Protein AF-A8TPA2-F1 (afdb_monomer_lite)

Radius of gyration: 16.87 Å; chains: 1; bounding box: 44×22×55 Å

Foldseek 3Di:
DDDWKWKFWQFPPRGGLQQQQQPCVWPNPSHDPVRRSTFTWPDKDWDKDFDADPPPRHGPDDIDTAAIETDGDGTSSVVVVVVCVVVVIFIQFIKIWDWDQDPVRDIDTDDIDDRDDDRRRHD

Structure (mmCIF, N/CA/C/O backbone):
data_AF-A8TPA2-F1
#
_entry.id   AF-A8TPA2-F1
#
loop_
_atom_site.group_PDB
_atom_site.id
_atom_site.type_symbol
_atom_site.label_atom_id
_atom_site.label_alt_id
_atom_site.label_comp_id
_atom_site.label_asym_id
_atom_site.label_entity_id
_atom_site.label_seq_id
_atom_site.pdbx_PDB_ins_code
_atom_site.Cartn_x
_atom_site.Cartn_y
_atom_site.Cartn_z
_atom_site.occupancy
_atom_site.B_iso_or_equiv
_atom_site.auth_seq_id
_atom_site.auth_comp_id
_atom_site.auth_asym_id
_atom_site.auth_atom_id
_atom_site.pdbx_PDB_model_num
ATOM 1 N N . MET A 1 1 ? 17.111 6.704 0.723 1.00 62.06 1 MET A N 1
ATOM 2 C CA . MET A 1 1 ? 15.665 6.468 0.525 1.00 62.06 1 MET A CA 1
ATOM 3 C C . MET A 1 1 ? 15.282 5.147 1.175 1.00 62.06 1 MET A C 1
ATOM 5 O O . MET A 1 1 ? 16.075 4.214 1.065 1.00 62.06 1 MET A O 1
ATOM 9 N N . PRO A 1 2 ? 14.132 5.058 1.864 1.00 82.19 2 PRO A N 1
ATOM 10 C CA . PRO A 1 2 ? 13.596 3.778 2.326 1.00 82.19 2 PRO A CA 1
ATOM 11 C C . PRO A 1 2 ? 13.297 2.850 1.137 1.00 82.19 2 PRO A C 1
ATOM 13 O O . PRO A 1 2 ? 13.069 3.315 0.021 1.00 82.19 2 PRO A O 1
ATOM 16 N N . ILE A 1 3 ? 13.328 1.535 1.367 1.00 90.00 3 ILE A N 1
ATOM 17 C CA . ILE A 1 3 ? 12.990 0.542 0.338 1.00 90.00 3 ILE A CA 1
ATOM 18 C C . ILE A 1 3 ? 11.462 0.539 0.172 1.00 90.00 3 ILE A C 1
ATOM 20 O O . ILE A 1 3 ? 10.772 0.323 1.172 1.00 90.00 3 ILE A O 1
ATOM 24 N N . PRO A 1 4 ? 10.925 0.770 -1.042 1.00 92.62 4 PRO A N 1
ATOM 25 C CA . PRO A 1 4 ? 9.485 0.749 -1.260 1.00 92.62 4 PRO A CA 1
ATOM 26 C C . PRO A 1 4 ? 8.924 -0.658 -1.040 1.00 92.62 4 PRO A C 1
ATOM 28 O O . PRO A 1 4 ? 9.589 -1.666 -1.302 1.00 92.62 4 PRO A O 1
ATOM 31 N N . ALA A 1 5 ? 7.684 -0.716 -0.568 1.00 94.38 5 ALA A N 1
ATOM 32 C CA . ALA A 1 5 ? 6.894 -1.939 -0.566 1.00 94.38 5 ALA A CA 1
ATOM 33 C C . ALA A 1 5 ? 6.124 -2.061 -1.889 1.00 94.38 5 ALA A C 1
ATOM 35 O O . ALA A 1 5 ? 6.043 -1.105 -2.661 1.00 94.38 5 ALA A O 1
ATOM 36 N N . TYR A 1 6 ? 5.544 -3.229 -2.143 1.00 95.12 6 TYR A N 1
ATOM 37 C CA . TYR A 1 6 ? 4.707 -3.464 -3.318 1.00 95.12 6 TYR A CA 1
ATOM 38 C C . TYR A 1 6 ? 3.355 -4.029 -2.913 1.00 95.12 6 TYR A C 1
ATOM 40 O O . TYR A 1 6 ? 3.256 -4.770 -1.935 1.00 95.12 6 TYR A O 1
ATOM 48 N N . LEU A 1 7 ? 2.312 -3.659 -3.648 1.00 94.75 7 LEU A N 1
ATOM 49 C CA . LEU A 1 7 ? 0.939 -4.065 -3.385 1.00 94.75 7 LEU A CA 1
ATOM 50 C C . LEU A 1 7 ? 0.345 -4.767 -4.609 1.00 94.75 7 LEU A C 1
ATOM 52 O O . LEU A 1 7 ? 0.229 -4.179 -5.682 1.00 94.75 7 LEU A O 1
ATOM 56 N N . THR A 1 8 ? -0.086 -6.013 -4.425 1.00 94.62 8 THR A N 1
ATOM 57 C CA . THR A 1 8 ? -0.977 -6.701 -5.367 1.00 94.62 8 THR A CA 1
ATOM 58 C C . THR A 1 8 ? -2.421 -6.435 -4.955 1.00 94.62 8 THR A C 1
ATOM 60 O O . THR A 1 8 ? -2.785 -6.758 -3.823 1.00 94.62 8 THR A O 1
ATOM 63 N N . LEU A 1 9 ? -3.241 -5.877 -5.845 1.00 93.06 9 LEU A N 1
ATOM 64 C CA . LEU A 1 9 ? -4.599 -5.431 -5.525 1.00 93.06 9 LEU A CA 1
ATOM 65 C C . LEU A 1 9 ? -5.609 -5.979 -6.538 1.00 93.06 9 LEU A C 1
ATOM 67 O O . LEU A 1 9 ? -5.411 -5.824 -7.741 1.00 93.06 9 LEU A O 1
ATOM 71 N N . SER A 1 10 ? -6.704 -6.568 -6.051 1.00 93.25 10 SER A N 1
ATOM 72 C CA . SER A 1 10 ? -7.819 -7.036 -6.876 1.00 93.25 10 SER A CA 1
ATOM 73 C C . SER A 1 10 ? -9.174 -6.634 -6.294 1.00 93.25 10 SER A C 1
ATOM 75 O O . SER A 1 10 ? -9.433 -6.813 -5.099 1.00 93.25 10 SER A O 1
ATOM 77 N N . GLY A 1 11 ? -10.027 -6.084 -7.157 1.00 91.69 11 GLY A N 1
ATOM 78 C CA . GLY A 1 11 ? -11.393 -5.663 -6.860 1.00 91.69 11 GLY A CA 1
ATOM 79 C C . GLY A 1 11 ? -12.420 -6.738 -7.209 1.00 91.69 11 GLY A C 1
ATOM 80 O O . GLY A 1 11 ? -12.167 -7.634 -8.019 1.00 91.69 11 GLY A O 1
ATOM 81 N N . ALA A 1 12 ? -13.594 -6.676 -6.583 1.00 91.19 12 ALA A N 1
ATOM 82 C CA . ALA A 1 12 ? -14.673 -7.617 -6.845 1.00 91.19 12 ALA A CA 1
ATOM 83 C C . ALA A 1 12 ? -15.185 -7.570 -8.289 1.00 91.19 12 ALA A C 1
ATOM 85 O O . ALA A 1 12 ? -15.452 -8.639 -8.848 1.00 91.19 12 ALA A O 1
ATOM 86 N N . ASN A 1 13 ? -15.263 -6.366 -8.856 1.00 92.81 13 ASN A N 1
ATOM 87 C CA . ASN A 1 13 ? -15.812 -6.056 -10.170 1.00 92.81 13 ASN A CA 1
ATOM 88 C C . ASN A 1 13 ? -14.705 -5.740 -11.185 1.00 92.81 13 ASN A C 1
ATOM 90 O O . ASN A 1 13 ? -14.824 -6.112 -12.347 1.00 92.81 13 ASN A O 1
ATOM 94 N N . GLN A 1 14 ? -13.627 -5.078 -10.752 1.00 91.69 14 GLN A N 1
ATOM 95 C CA . GLN A 1 14 ? -12.545 -4.622 -11.633 1.00 91.69 14 GLN A CA 1
ATOM 96 C C . GLN A 1 14 ? -11.437 -5.662 -11.875 1.00 91.69 14 GLN A C 1
ATOM 98 O O . GLN A 1 14 ? -10.573 -5.443 -12.723 1.00 91.69 14 GLN A O 1
ATOM 103 N N . GLY A 1 15 ? -11.436 -6.793 -11.161 1.00 93.19 15 GLY A N 1
ATOM 104 C CA . GLY A 1 15 ? -10.396 -7.815 -11.314 1.00 93.19 15 GLY A CA 1
ATOM 105 C C . GLY A 1 15 ? -9.033 -7.327 -10.814 1.00 93.19 15 GLY A C 1
ATOM 106 O O . GLY A 1 15 ? -8.957 -6.711 -9.753 1.00 93.19 15 GLY A O 1
ATOM 107 N N . ASP A 1 16 ? -7.947 -7.635 -11.525 1.00 94.06 16 ASP A N 1
ATOM 108 C CA . ASP A 1 16 ? -6.572 -7.307 -11.115 1.00 94.06 16 ASP A CA 1
ATOM 109 C C . ASP A 1 16 ? -6.225 -5.828 -11.348 1.00 94.06 16 ASP A C 1
ATOM 111 O O . ASP A 1 16 ? -5.701 -5.428 -12.388 1.00 94.06 16 ASP A O 1
ATOM 115 N N . MET A 1 17 ? -6.474 -5.003 -10.331 1.00 94.81 17 MET A N 1
ATOM 116 C CA . MET A 1 17 ? -6.253 -3.555 -10.380 1.00 94.81 17 MET A CA 1
ATOM 117 C C . MET A 1 17 ? -4.773 -3.156 -10.378 1.00 94.81 17 MET A C 1
ATOM 119 O O . MET A 1 17 ? -4.435 -2.073 -10.846 1.00 94.81 17 MET A O 1
ATOM 123 N N . SER A 1 18 ? -3.872 -3.991 -9.847 1.00 94.88 18 SER A N 1
ATOM 124 C CA . SER A 1 18 ? -2.433 -3.681 -9.826 1.00 94.88 18 SER 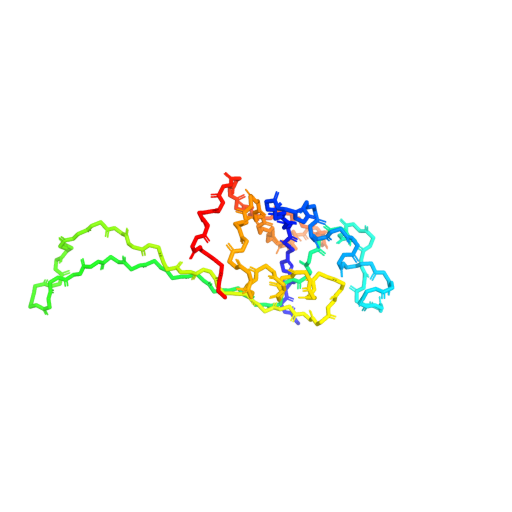A CA 1
ATOM 125 C C . SER A 1 18 ? -1.704 -4.004 -11.137 1.00 94.88 18 SER A C 1
ATOM 127 O O . SER A 1 18 ? -0.520 -3.698 -11.262 1.00 94.88 18 SER A O 1
ATOM 129 N N . SER A 1 19 ? -2.380 -4.606 -12.122 1.00 96.00 19 SER A N 1
ATOM 130 C CA . SER A 1 19 ? -1.758 -5.035 -13.379 1.00 96.00 19 SER A CA 1
ATOM 131 C C . SER A 1 19 ? -1.200 -3.854 -14.185 1.00 96.00 19 SER A C 1
ATOM 133 O O . SER A 1 19 ? -1.932 -2.948 -14.597 1.00 96.00 19 SER A O 1
ATOM 135 N N . GLY A 1 20 ? 0.107 -3.875 -14.450 1.00 94.19 20 GLY A N 1
ATOM 136 C CA . GLY A 1 20 ? 0.839 -2.784 -15.094 1.00 94.19 20 GLY A CA 1
ATOM 137 C C . GLY A 1 20 ? 0.945 -1.493 -14.272 1.00 94.19 20 GLY A C 1
ATOM 138 O O . GLY A 1 20 ? 1.304 -0.462 -14.837 1.00 94.19 20 GLY A O 1
ATOM 139 N N . ALA A 1 21 ? 0.628 -1.504 -12.971 1.00 94.94 21 ALA A N 1
ATOM 140 C CA . ALA A 1 21 ? 0.676 -0.303 -12.137 1.00 94.94 21 ALA A CA 1
ATOM 141 C C . ALA A 1 21 ? 2.093 0.277 -12.016 1.00 94.94 21 ALA A C 1
ATOM 143 O O . ALA A 1 21 ? 2.246 1.494 -12.022 1.00 94.94 21 ALA A O 1
ATOM 144 N N . SER A 1 22 ? 3.129 -0.565 -11.998 1.00 94.31 22 SER A N 1
ATOM 145 C CA . SER A 1 22 ? 4.532 -0.121 -12.005 1.00 94.31 22 SER A CA 1
ATOM 146 C C . SER A 1 22 ? 5.229 -0.343 -13.349 1.00 94.31 22 SER A C 1
ATOM 148 O O . SER A 1 22 ? 6.458 -0.393 -13.403 1.00 94.31 22 SER A O 1
ATOM 150 N N . GLY A 1 23 ? 4.473 -0.491 -14.440 1.00 93.00 23 GLY A N 1
ATOM 151 C CA . GLY A 1 23 ? 5.029 -0.548 -15.792 1.00 93.00 23 GLY A CA 1
ATOM 152 C C . GLY A 1 23 ? 5.617 0.796 -16.240 1.00 93.00 23 GLY A C 1
ATOM 153 O O . GLY A 1 23 ? 5.289 1.848 -15.682 1.00 93.00 23 GLY A O 1
ATOM 154 N N . ALA A 1 24 ? 6.465 0.768 -17.269 1.00 92.69 24 ALA A N 1
ATOM 155 C CA . ALA A 1 24 ? 7.100 1.968 -17.821 1.00 92.69 24 ALA A CA 1
ATOM 156 C C . ALA A 1 24 ? 6.077 3.019 -18.293 1.00 92.69 24 ALA A C 1
ATOM 158 O O . ALA A 1 24 ? 6.249 4.202 -18.014 1.00 92.69 24 ALA A O 1
ATOM 159 N N . ASP A 1 25 ? 4.964 2.594 -18.896 1.00 93.69 25 ASP A N 1
ATOM 160 C CA . ASP A 1 25 ? 3.881 3.496 -19.327 1.00 93.69 25 ASP A CA 1
ATOM 161 C C . ASP A 1 25 ? 3.127 4.147 -18.156 1.00 93.69 25 ASP A C 1
ATOM 163 O O . ASP A 1 25 ? 2.427 5.141 -18.330 1.00 93.69 25 ASP A O 1
ATOM 167 N N . SER A 1 26 ? 3.241 3.570 -16.958 1.00 93.88 26 SER A N 1
ATOM 168 C CA . SER A 1 26 ? 2.486 3.973 -15.774 1.00 93.88 26 SER A CA 1
ATOM 169 C C . SER A 1 26 ? 3.282 4.933 -14.891 1.00 93.88 26 SER A C 1
ATOM 171 O O . SER A 1 26 ? 2.781 5.990 -14.516 1.00 93.88 26 SER A O 1
ATOM 173 N N . ILE A 1 27 ? 4.536 4.584 -14.575 1.00 92.94 27 ILE A N 1
ATOM 174 C CA . ILE A 1 27 ? 5.389 5.355 -13.650 1.00 92.94 27 ILE A CA 1
ATOM 175 C C . ILE A 1 27 ? 6.746 5.757 -14.247 1.00 92.94 27 ILE A C 1
ATOM 177 O O . ILE A 1 27 ? 7.629 6.230 -13.527 1.00 92.94 27 ILE A O 1
ATOM 181 N N . GLY A 1 28 ? 6.939 5.580 -15.557 1.00 91.81 28 GLY A N 1
ATOM 182 C CA . GLY A 1 28 ? 8.148 5.991 -16.265 1.00 91.81 28 GLY A CA 1
ATOM 183 C C . GLY A 1 28 ? 9.411 5.329 -15.716 1.00 91.81 28 GLY A C 1
ATOM 184 O O . GLY A 1 28 ? 9.494 4.111 -15.562 1.00 91.81 28 GLY A O 1
ATOM 185 N N . THR A 1 29 ? 10.404 6.152 -15.381 1.00 90.75 29 THR A N 1
ATOM 186 C CA . THR A 1 29 ? 11.734 5.719 -14.915 1.00 90.75 29 THR A CA 1
ATOM 187 C C . THR A 1 29 ? 11.733 5.043 -13.544 1.00 90.75 29 THR A C 1
ATOM 189 O O . THR A 1 29 ? 12.741 4.457 -13.155 1.00 90.75 29 THR A O 1
ATOM 192 N N . LEU A 1 30 ? 10.622 5.105 -12.803 1.00 88.06 30 LEU A N 1
ATOM 193 C CA . LEU A 1 30 ? 10.465 4.414 -11.521 1.00 88.06 30 LEU A CA 1
ATOM 194 C C . LEU A 1 30 ? 10.114 2.926 -11.686 1.00 88.06 30 LEU A C 1
ATOM 196 O O . LEU A 1 30 ? 10.101 2.193 -10.691 1.00 88.06 30 LEU A O 1
ATOM 200 N N . SER A 1 31 ? 9.826 2.492 -12.918 1.00 90.56 31 SER A N 1
ATOM 201 C CA . SER A 1 31 ? 9.471 1.114 -13.243 1.00 90.56 31 SER A CA 1
ATOM 202 C C . SER A 1 31 ? 10.602 0.137 -12.922 1.00 90.56 31 SER A C 1
ATOM 204 O O . SER A 1 31 ? 11.788 0.433 -13.083 1.00 90.56 31 SER A O 1
ATOM 206 N N . LYS A 1 32 ? 10.219 -1.054 -12.456 1.00 87.62 32 LYS A N 1
ATOM 207 C CA . LYS A 1 32 ? 11.121 -2.187 -12.246 1.00 87.62 32 LYS A CA 1
ATOM 208 C C . LYS A 1 32 ? 10.499 -3.434 -12.850 1.00 87.62 32 LYS A C 1
ATOM 210 O O . LYS A 1 32 ? 9.367 -3.763 -12.497 1.00 87.62 32 LYS A O 1
ATOM 215 N N . SER A 1 33 ? 11.277 -4.140 -13.669 1.00 87.19 33 SER A N 1
ATOM 216 C CA . SER A 1 33 ? 10.867 -5.354 -14.390 1.00 87.19 33 SER A CA 1
ATOM 217 C C . SER A 1 33 ? 10.179 -6.383 -13.492 1.00 87.19 33 SER A C 1
ATOM 219 O O . SER A 1 33 ? 9.160 -6.962 -13.851 1.00 87.19 33 SER A O 1
ATOM 221 N N . ASP A 1 34 ? 10.694 -6.566 -12.279 1.00 89.88 34 ASP A N 1
ATOM 222 C CA . ASP A 1 34 ? 10.247 -7.643 -11.391 1.00 89.88 34 ASP A CA 1
ATOM 223 C C . ASP A 1 34 ? 8.933 -7.310 -10.658 1.00 89.88 34 ASP A C 1
ATOM 225 O O . ASP A 1 34 ? 8.368 -8.164 -9.973 1.00 89.88 34 ASP A O 1
ATOM 229 N N . HIS A 1 35 ? 8.440 -6.073 -10.795 1.00 93.38 35 HIS A N 1
ATOM 230 C CA . HIS A 1 35 ? 7.293 -5.543 -10.054 1.00 93.38 35 HIS A CA 1
ATOM 231 C C . HIS A 1 35 ? 6.278 -4.797 -10.930 1.00 93.38 35 HIS A C 1
ATOM 233 O O . HIS A 1 35 ? 5.432 -4.084 -10.397 1.00 93.38 35 HIS A O 1
ATOM 239 N N . GLU A 1 36 ? 6.314 -4.954 -12.257 1.00 94.19 36 GLU A N 1
ATOM 240 C CA . GLU A 1 36 ? 5.451 -4.201 -13.187 1.00 94.19 36 GLU A CA 1
ATOM 241 C C . GLU A 1 36 ? 3.949 -4.323 -12.872 1.00 94.19 36 GLU A C 1
ATOM 243 O O . GLU A 1 36 ? 3.193 -3.366 -13.045 1.00 94.19 36 GLU A O 1
ATOM 248 N N . ASN A 1 37 ? 3.527 -5.478 -12.349 1.00 95.88 37 ASN A N 1
ATOM 249 C CA . ASN A 1 37 ? 2.134 -5.799 -12.015 1.00 95.88 37 ASN A CA 1
ATOM 250 C C . ASN A 1 37 ? 1.764 -5.552 -10.546 1.00 95.88 37 ASN A C 1
ATOM 252 O O . ASN A 1 37 ? 0.766 -6.077 -10.038 1.00 95.88 37 ASN A O 1
ATOM 256 N N . GLU A 1 38 ? 2.578 -4.768 -9.848 1.00 95.75 38 GLU A N 1
ATOM 257 C CA . GLU A 1 38 ? 2.355 -4.389 -8.464 1.00 95.75 38 GLU A CA 1
ATOM 258 C C . GLU A 1 38 ? 2.372 -2.873 -8.324 1.00 95.75 38 GLU A C 1
ATOM 260 O O . GLU A 1 38 ? 3.055 -2.166 -9.057 1.00 95.75 38 GLU A O 1
ATOM 265 N N . ILE A 1 39 ? 1.626 -2.356 -7.358 1.00 96.06 39 ILE A N 1
ATOM 266 C CA . ILE A 1 39 ? 1.630 -0.934 -7.025 1.00 96.06 39 ILE A CA 1
ATOM 267 C C . ILE A 1 39 ? 2.832 -0.645 -6.129 1.00 96.06 39 ILE A C 1
ATOM 269 O O . ILE A 1 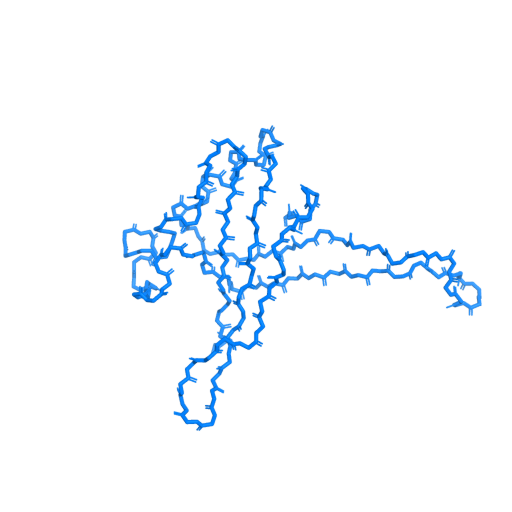39 ? 2.995 -1.295 -5.096 1.00 96.06 39 ILE A O 1
ATOM 273 N N . GLN A 1 40 ? 3.642 0.354 -6.476 1.00 95.12 40 GLN A N 1
ATOM 274 C CA . GLN A 1 40 ? 4.749 0.795 -5.631 1.00 95.12 40 GLN A CA 1
ATOM 275 C C . GLN A 1 40 ? 4.240 1.629 -4.442 1.00 95.12 40 GLN A C 1
ATOM 277 O O . GLN A 1 40 ? 3.659 2.703 -4.604 1.00 95.12 40 GLN A O 1
ATOM 282 N N . VAL A 1 41 ? 4.498 1.147 -3.226 1.00 94.88 41 VAL A N 1
ATOM 283 C CA . VAL A 1 41 ? 4.067 1.757 -1.964 1.00 94.88 41 VAL A CA 1
ATOM 284 C C . VAL A 1 41 ? 5.242 2.475 -1.297 1.00 94.88 41 VAL A C 1
ATOM 286 O O . VAL A 1 41 ? 6.246 1.861 -0.932 1.00 94.88 41 VAL A O 1
ATOM 289 N N . GLN A 1 42 ? 5.088 3.784 -1.108 1.00 94.00 42 GLN A N 1
ATOM 290 C CA . GLN A 1 42 ? 6.085 4.691 -0.528 1.00 94.00 42 GLN A CA 1
ATOM 291 C C . GLN A 1 42 ? 5.950 4.827 0.992 1.00 94.00 42 GLN A C 1
ATOM 293 O O . GLN A 1 42 ? 6.944 4.985 1.698 1.00 94.00 42 GLN A O 1
ATOM 298 N N . ALA A 1 43 ? 4.723 4.747 1.505 1.00 93.00 43 ALA A N 1
ATOM 299 C CA . ALA A 1 43 ? 4.452 4.756 2.937 1.00 93.00 43 ALA A CA 1
ATOM 300 C C . ALA A 1 43 ? 3.334 3.772 3.268 1.00 93.00 43 ALA A C 1
ATOM 302 O O . ALA A 1 43 ? 2.413 3.579 2.479 1.00 93.00 43 ALA A O 1
ATOM 303 N N . PHE A 1 44 ? 3.416 3.166 4.448 1.00 90.62 44 PHE A N 1
ATOM 304 C CA . PHE A 1 44 ? 2.426 2.227 4.955 1.00 90.62 44 PHE A CA 1
ATOM 305 C C . PHE A 1 44 ? 2.161 2.522 6.427 1.00 90.62 44 PHE A C 1
ATOM 307 O O . PHE A 1 44 ? 3.094 2.664 7.220 1.00 90.62 44 PHE A O 1
ATOM 3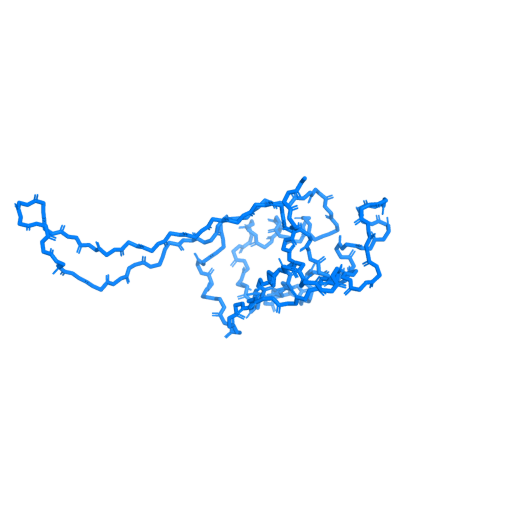14 N N . LYS A 1 45 ? 0.885 2.579 6.793 1.00 90.06 45 LYS A N 1
ATOM 315 C CA . LYS A 1 45 ? 0.416 2.775 8.158 1.00 90.06 45 LYS A CA 1
ATOM 316 C C . LYS A 1 45 ? -0.691 1.772 8.447 1.00 90.06 45 LYS A C 1
ATOM 318 O O . LYS A 1 45 ? -1.690 1.705 7.740 1.00 90.06 45 LYS A O 1
ATOM 323 N N . MET A 1 46 ? -0.523 1.033 9.532 1.00 86.88 46 MET A N 1
ATOM 324 C CA . MET A 1 46 ? -1.541 0.162 10.104 1.00 86.88 46 MET A CA 1
ATOM 325 C C . MET A 1 46 ? -1.576 0.426 11.602 1.00 86.88 46 MET A C 1
ATOM 327 O O . MET A 1 46 ? -0.522 0.520 12.232 1.00 86.88 46 MET A O 1
ATOM 331 N N . ASN A 1 47 ? -2.772 0.549 12.167 1.00 85.00 47 ASN A N 1
ATOM 332 C CA . ASN A 1 47 ? -2.947 0.705 13.601 1.00 85.00 47 ASN A CA 1
ATOM 333 C C . ASN A 1 47 ? -3.839 -0.418 14.143 1.00 85.00 47 ASN A C 1
ATOM 335 O O . ASN A 1 47 ? -4.820 -0.835 13.527 1.00 85.00 47 ASN A O 1
ATOM 339 N N . ILE A 1 48 ? -3.452 -0.948 15.298 1.00 87.31 48 ILE A N 1
ATOM 340 C CA . ILE A 1 48 ? -4.198 -1.978 16.011 1.00 87.31 48 ILE A CA 1
ATOM 341 C C . ILE A 1 48 ? -4.343 -1.476 17.436 1.00 87.31 48 ILE A C 1
ATOM 343 O O . ILE A 1 48 ? -3.356 -1.300 18.148 1.00 87.31 48 ILE A O 1
ATOM 347 N N . VAL A 1 49 ? -5.585 -1.235 17.841 1.00 89.44 49 VAL A N 1
ATOM 348 C CA . VAL A 1 49 ? -5.906 -0.669 19.148 1.00 89.44 49 VAL A CA 1
ATOM 349 C C . VAL A 1 49 ? -6.516 -1.758 20.014 1.00 89.44 49 VAL A C 1
ATOM 351 O O . VAL A 1 49 ? -7.439 -2.453 19.598 1.00 89.44 49 VAL A O 1
ATOM 354 N N . VAL A 1 50 ? -6.015 -1.911 21.236 1.00 91.75 50 VAL A N 1
ATOM 355 C CA . VAL A 1 50 ? -6.674 -2.719 22.268 1.00 91.75 50 VAL A CA 1
ATOM 356 C C . VAL A 1 50 ? -7.394 -1.749 23.202 1.00 91.75 50 VAL A C 1
ATOM 358 O O . VAL A 1 50 ? -6.709 -0.923 23.807 1.00 91.75 50 VAL A O 1
ATOM 361 N N . PRO A 1 51 ? -8.736 -1.801 23.308 1.00 92.00 51 PRO A N 1
ATOM 362 C CA . PRO A 1 51 ? -9.483 -0.967 24.243 1.00 92.00 51 PRO A CA 1
ATOM 363 C C . PRO A 1 51 ? -9.008 -1.196 25.677 1.00 92.00 51 PRO A C 1
ATOM 365 O O . PRO A 1 51 ? -8.805 -2.343 26.089 1.00 92.00 51 PRO A O 1
ATOM 368 N N . LYS A 1 52 ? -8.817 -0.107 26.422 1.00 92.44 52 LYS A N 1
ATOM 369 C CA . LYS A 1 52 ? -8.363 -0.128 27.814 1.00 92.44 52 LYS A CA 1
ATOM 370 C C . LYS A 1 52 ? -9.288 0.704 28.685 1.00 92.44 52 LYS A C 1
ATOM 372 O O . LYS A 1 52 ? -9.826 1.710 28.227 1.00 92.44 52 LYS A O 1
ATOM 377 N N . ASP A 1 53 ? -9.438 0.286 29.933 1.00 91.81 53 ASP A N 1
ATOM 378 C CA . ASP A 1 53 ? -10.121 1.058 30.962 1.00 91.81 53 ASP A CA 1
ATOM 379 C C . ASP A 1 53 ? -9.300 2.320 31.320 1.00 91.81 53 ASP A C 1
ATOM 381 O O . ASP A 1 53 ? -8.097 2.193 31.576 1.00 91.81 53 ASP A O 1
ATOM 385 N N . PRO A 1 54 ? -9.893 3.529 31.343 1.00 90.38 54 PRO A N 1
ATOM 386 C CA . PRO A 1 54 ? -9.147 4.771 31.567 1.00 90.38 54 PRO A CA 1
ATOM 387 C C . PRO A 1 54 ? -8.503 4.908 32.951 1.00 90.38 54 PRO A C 1
ATOM 389 O O . PRO A 1 54 ? -7.507 5.616 33.074 1.00 90.38 54 PRO A O 1
ATOM 392 N N . GLN A 1 55 ? -9.060 4.278 33.990 1.00 91.00 55 GLN A N 1
ATOM 393 C CA . GLN A 1 55 ? -8.563 4.419 35.364 1.00 91.00 55 GLN A CA 1
ATOM 394 C C . GLN A 1 55 ? -7.503 3.367 35.708 1.00 91.00 55 GLN A C 1
ATOM 396 O O . GLN A 1 55 ? -6.525 3.673 36.384 1.00 91.00 55 GLN A O 1
ATOM 401 N N . SER A 1 56 ? -7.679 2.134 35.235 1.00 91.38 56 SER A N 1
ATOM 402 C CA . SER A 1 56 ? -6.816 0.993 35.568 1.00 91.38 56 SER A CA 1
ATOM 403 C C . SER A 1 56 ? -5.818 0.617 34.468 1.00 91.38 56 SER A C 1
ATOM 405 O O . SER A 1 56 ? -4.867 -0.120 34.726 1.00 91.38 56 SER A O 1
ATOM 407 N N . GLY A 1 57 ? -6.030 1.073 33.228 1.00 90.94 57 GLY A N 1
ATOM 408 C CA . GLY A 1 57 ? -5.218 0.705 32.064 1.00 90.94 57 GLY A CA 1
ATOM 409 C C . GLY A 1 57 ? -5.386 -0.750 31.608 1.00 90.94 57 GLY A C 1
ATOM 410 O O . GLY A 1 57 ? -4.687 -1.185 30.685 1.00 9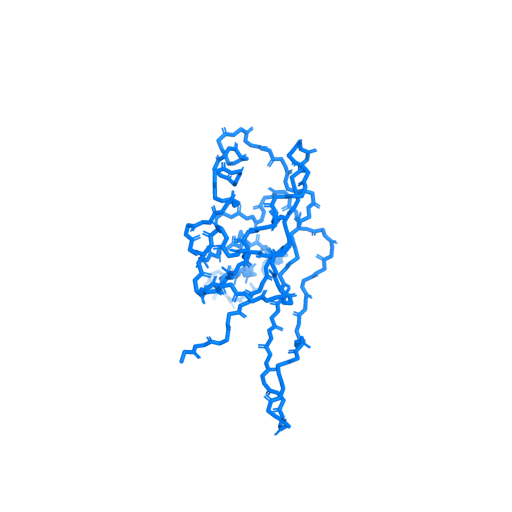0.94 57 GLY A O 1
ATOM 411 N N . GLN A 1 58 ? -6.294 -1.508 32.231 1.00 92.12 58 GLN A N 1
ATOM 412 C CA . GLN A 1 58 ? -6.509 -2.917 31.923 1.00 92.12 58 GLN A CA 1
ATOM 413 C C . GLN A 1 58 ? -7.260 -3.094 30.594 1.00 92.12 58 GLN A C 1
ATOM 415 O O . GLN A 1 58 ? -8.118 -2.272 30.264 1.00 92.12 58 GLN A O 1
ATOM 420 N N . PRO A 1 59 ? -6.968 -4.150 29.810 1.00 91.19 59 PRO A N 1
ATOM 421 C CA . PRO A 1 59 ? -7.687 -4.429 28.571 1.00 91.19 59 PRO A CA 1
ATOM 422 C C . PRO A 1 59 ? -9.164 -4.738 28.838 1.00 91.19 59 PRO A C 1
ATOM 424 O O . PRO A 1 59 ? -9.478 -5.665 29.580 1.00 91.19 59 PRO A O 1
ATOM 427 N N . THR A 1 60 ? -10.070 -4.005 28.193 1.00 90.81 60 THR A N 1
ATOM 428 C CA . THR A 1 60 ? -11.528 -4.169 28.363 1.00 90.81 60 THR A CA 1
ATOM 429 C C . THR A 1 60 ? -12.195 -4.896 27.201 1.00 90.81 60 THR A C 1
ATOM 431 O O . THR A 1 60 ? -13.380 -5.216 27.262 1.00 90.81 60 THR A O 1
ATOM 434 N N . GLY A 1 61 ? -11.459 -5.178 26.125 1.00 89.56 61 GLY A N 1
ATOM 435 C CA . GLY A 1 61 ? -12.039 -5.761 24.924 1.00 89.56 61 GLY A CA 1
ATOM 436 C C . GLY A 1 61 ? -11.032 -6.406 23.985 1.00 89.56 61 GLY A C 1
ATOM 437 O O . GLY A 1 61 ? -9.828 -6.474 24.235 1.00 89.56 61 GLY A O 1
ATOM 438 N N . ARG A 1 62 ? -11.556 -6.906 22.863 1.00 90.56 62 ARG A N 1
ATOM 439 C CA . ARG A 1 62 ? -10.747 -7.488 21.788 1.00 90.56 62 ARG A CA 1
ATOM 440 C C . ARG A 1 62 ? -10.002 -6.389 21.029 1.00 90.56 62 ARG A C 1
ATOM 442 O O . ARG A 1 62 ? -10.470 -5.258 20.939 1.00 90.56 62 ARG A O 1
ATOM 449 N N . ARG A 1 63 ? -8.863 -6.755 20.434 1.00 89.38 63 ARG A N 1
ATOM 450 C CA . ARG A 1 63 ? -8.138 -5.899 19.485 1.00 89.38 63 ARG A CA 1
ATOM 451 C C . ARG A 1 63 ? -9.047 -5.432 18.343 1.00 89.38 63 ARG A C 1
ATOM 453 O O . ARG A 1 63 ? -9.789 -6.232 17.775 1.00 89.38 63 ARG A O 1
ATOM 460 N N . ILE A 1 64 ? -8.934 -4.156 18.005 1.00 87.44 64 ILE A N 1
ATOM 461 C CA . ILE A 1 64 ? -9.616 -3.485 16.905 1.00 87.44 64 ILE A CA 1
ATOM 462 C C . ILE A 1 64 ? -8.558 -3.167 15.853 1.00 87.44 64 ILE A C 1
ATOM 464 O O . ILE A 1 64 ? -7.602 -2.436 16.116 1.00 87.44 64 ILE A O 1
ATOM 468 N N . HIS A 1 65 ? -8.724 -3.740 14.666 1.00 84.44 65 HIS A N 1
ATOM 469 C CA . HIS A 1 65 ? -7.904 -3.413 13.506 1.00 84.44 65 HIS A CA 1
ATOM 470 C C . HIS A 1 65 ? -8.485 -2.160 12.858 1.00 84.44 65 HIS A C 1
ATOM 472 O O . HIS A 1 65 ? -9.645 -2.170 12.449 1.00 84.44 65 HIS A O 1
ATOM 478 N N . THR A 1 66 ? -7.709 -1.082 12.785 1.00 81.12 66 THR A N 1
ATOM 479 C CA . THR A 1 66 ? -8.114 0.082 11.993 1.00 81.12 66 THR A CA 1
ATOM 480 C C . THR A 1 66 ? -7.794 -0.163 10.521 1.00 81.12 66 THR A C 1
ATOM 482 O O . THR A 1 66 ? -7.000 -1.050 10.195 1.00 81.12 66 THR A O 1
ATOM 485 N N . GLY A 1 67 ? -8.359 0.659 9.635 1.00 82.12 67 GLY A N 1
ATOM 486 C CA . GLY A 1 67 ? -7.963 0.673 8.229 1.00 82.12 67 GLY A CA 1
ATOM 487 C C . GLY A 1 67 ? -6.448 0.824 8.053 1.00 82.12 67 GLY A C 1
ATOM 488 O O . GLY A 1 67 ? -5.769 1.475 8.856 1.00 82.12 67 GLY A O 1
ATOM 489 N N . ILE A 1 68 ? -5.931 0.176 7.016 1.00 87.75 68 ILE A N 1
ATOM 490 C CA . ILE A 1 68 ? -4.592 0.365 6.477 1.00 87.75 68 ILE A CA 1
ATOM 491 C C . ILE A 1 68 ? -4.647 1.586 5.570 1.00 87.75 68 ILE A C 1
ATOM 493 O O . ILE A 1 68 ? -5.491 1.660 4.681 1.00 87.75 68 ILE A O 1
ATOM 497 N N . THR A 1 69 ? -3.696 2.490 5.757 1.00 90.25 69 THR A N 1
ATOM 498 C CA . THR A 1 69 ? -3.480 3.619 4.857 1.00 90.25 69 THR A CA 1
ATOM 499 C C . THR A 1 69 ? -2.097 3.495 4.258 1.00 90.25 69 THR A C 1
ATOM 501 O O . THR A 1 69 ? -1.117 3.228 4.960 1.00 90.25 69 THR A O 1
ATOM 504 N N . PHE A 1 70 ? -2.003 3.685 2.951 1.00 92.69 70 PHE A N 1
ATOM 505 C CA . PHE A 1 70 ? -0.737 3.638 2.244 1.00 92.69 70 PHE A CA 1
ATOM 506 C C . PHE A 1 70 ? -0.630 4.793 1.254 1.00 92.69 70 PHE A C 1
ATOM 508 O O . PHE A 1 70 ? -1.624 5.357 0.810 1.00 92.69 70 PHE A O 1
ATOM 515 N N . THR A 1 71 ? 0.601 5.157 0.919 1.00 94.62 71 THR A N 1
ATOM 516 C CA . THR A 1 71 ? 0.900 6.232 -0.025 1.00 94.62 71 THR A CA 1
ATOM 517 C C . THR A 1 71 ? 1.598 5.642 -1.233 1.00 94.62 71 THR A C 1
ATOM 519 O O . THR A 1 71 ? 2.546 4.871 -1.092 1.00 94.62 71 THR A O 1
ATOM 522 N N . LYS A 1 72 ? 1.138 6.024 -2.417 1.00 93.94 72 LYS A N 1
ATOM 523 C CA . LYS A 1 72 ? 1.685 5.634 -3.717 1.00 93.94 72 LYS A CA 1
ATOM 524 C C . LYS A 1 72 ? 1.780 6.868 -4.613 1.00 93.94 72 LYS A C 1
ATOM 526 O O . LYS A 1 72 ? 1.173 7.897 -4.317 1.00 93.94 72 LYS A O 1
ATOM 531 N N . VAL A 1 73 ? 2.526 6.755 -5.704 1.00 93.50 73 VAL A N 1
ATOM 532 C CA . VAL A 1 73 ? 2.495 7.749 -6.787 1.00 93.50 73 VAL A CA 1
ATOM 533 C C . VAL A 1 73 ? 1.203 7.612 -7.600 1.00 93.50 73 VAL A C 1
ATOM 535 O O . VAL A 1 73 ? 0.497 6.611 -7.487 1.00 93.50 73 VAL A O 1
ATOM 538 N N . MET A 1 74 ? 0.873 8.612 -8.416 1.00 95.31 74 MET A N 1
ATOM 539 C CA . MET A 1 74 ? -0.204 8.454 -9.392 1.00 95.31 74 MET A CA 1
ATOM 540 C C . MET A 1 74 ? 0.259 7.487 -10.479 1.00 95.31 74 MET A C 1
ATOM 542 O O . MET A 1 74 ? 1.283 7.724 -11.110 1.00 95.31 74 MET A O 1
ATOM 546 N N . ASP A 1 75 ? -0.478 6.396 -10.653 1.00 95.88 75 ASP A N 1
ATOM 547 C CA . ASP A 1 75 ? -0.157 5.332 -11.600 1.00 95.88 75 ASP A CA 1
ATOM 548 C C . ASP A 1 75 ? -1.461 4.798 -12.233 1.00 95.88 75 ASP A C 1
ATOM 550 O O . ASP A 1 75 ? -2.561 5.242 -11.881 1.00 95.88 75 ASP A O 1
ATOM 554 N N . LYS A 1 76 ? -1.364 3.833 -13.150 1.00 95.62 76 LYS A N 1
ATOM 555 C CA . LYS A 1 76 ? -2.500 3.215 -13.853 1.00 95.62 76 LYS A CA 1
ATOM 556 C C . LYS A 1 76 ? -3.600 2.673 -12.927 1.00 95.62 76 LYS A C 1
ATOM 558 O O . LYS A 1 76 ? -4.771 2.699 -13.297 1.00 95.62 76 LYS A O 1
ATOM 563 N N . SER A 1 77 ? -3.261 2.216 -11.723 1.00 96.31 77 SER A N 1
ATOM 564 C CA . SER A 1 77 ? -4.223 1.703 -10.743 1.00 96.31 77 SER A CA 1
ATOM 565 C C . SER A 1 77 ? -4.987 2.813 -10.012 1.00 96.31 77 SER A C 1
ATOM 567 O O . SER A 1 77 ? -6.012 2.539 -9.392 1.00 96.31 77 SER A O 1
ATOM 569 N N . SER A 1 78 ? -4.500 4.061 -10.023 1.00 96.25 78 SER A N 1
ATOM 570 C CA . SER A 1 78 ? -5.123 5.178 -9.298 1.00 96.25 78 SER A CA 1
ATOM 571 C C . SER A 1 78 ? -6.593 5.420 -9.676 1.00 96.25 78 SER A C 1
ATOM 573 O O . SER A 1 78 ? -7.415 5.439 -8.760 1.00 96.25 78 SER A O 1
ATOM 575 N N . PRO A 1 79 ? -6.977 5.558 -10.964 1.00 96.31 79 PRO A N 1
ATOM 576 C CA . PRO A 1 79 ? -8.386 5.728 -11.331 1.00 96.31 79 PRO A CA 1
ATOM 577 C C . PRO A 1 79 ? -9.256 4.528 -10.926 1.00 96.31 79 PRO A C 1
ATOM 579 O O . PRO A 1 79 ? -10.394 4.716 -10.506 1.00 96.31 79 PRO A O 1
ATOM 582 N N . MET A 1 80 ? -8.712 3.308 -10.974 1.00 95.88 80 MET A N 1
ATOM 583 C CA . MET A 1 80 ? -9.421 2.086 -10.567 1.00 95.88 80 MET A CA 1
ATOM 584 C C . MET A 1 80 ? -9.728 2.082 -9.064 1.00 95.88 80 MET A C 1
ATOM 586 O O . MET A 1 80 ? -10.849 1.784 -8.651 1.00 95.88 80 MET A O 1
ATOM 590 N N . ILE A 1 81 ? -8.750 2.484 -8.243 1.00 93.94 81 ILE A N 1
ATOM 591 C CA . ILE A 1 81 ? -8.914 2.632 -6.790 1.00 93.94 81 ILE A CA 1
ATOM 592 C C . ILE A 1 81 ? -9.929 3.736 -6.470 1.00 93.94 81 ILE A C 1
ATOM 594 O O . ILE A 1 81 ? -10.784 3.545 -5.609 1.00 93.94 81 ILE A O 1
ATOM 598 N N . MET A 1 82 ? -9.875 4.873 -7.172 1.00 95.00 82 MET A N 1
ATOM 599 C CA . MET A 1 82 ? -10.835 5.967 -6.980 1.00 95.00 82 MET A CA 1
ATOM 600 C C . MET A 1 82 ? -12.263 5.539 -7.336 1.00 95.00 82 MET A C 1
ATOM 602 O O . MET A 1 82 ? -13.194 5.846 -6.594 1.00 95.00 82 MET A O 1
ATOM 606 N N . GLN A 1 83 ? -12.438 4.782 -8.422 1.00 94.94 83 GLN A N 1
ATOM 607 C CA . GLN A 1 83 ? -13.731 4.217 -8.802 1.00 94.94 83 GLN A CA 1
ATOM 608 C C . GLN A 1 83 ? -14.240 3.216 -7.758 1.00 94.94 83 GLN A C 1
ATOM 610 O O . GLN A 1 83 ? -15.415 3.258 -7.385 1.00 94.94 83 GLN A O 1
ATOM 615 N N . ALA A 1 84 ? -13.364 2.343 -7.253 1.00 92.88 84 ALA A N 1
ATOM 616 C CA . ALA A 1 84 ? -13.712 1.392 -6.202 1.00 92.88 84 ALA A CA 1
ATOM 617 C C . ALA A 1 84 ? -14.164 2.118 -4.925 1.00 92.88 84 ALA A C 1
ATOM 619 O O . ALA A 1 84 ? -15.190 1.766 -4.348 1.00 92.88 84 ALA A O 1
ATOM 620 N N . LEU A 1 85 ? -13.461 3.186 -4.536 1.00 91.31 85 LEU A N 1
ATOM 621 C CA . LEU A 1 85 ? -13.818 4.018 -3.387 1.00 91.31 85 LEU A CA 1
ATOM 622 C C . LEU A 1 85 ? -15.168 4.726 -3.584 1.00 91.31 85 LEU A C 1
ATOM 624 O O . LEU A 1 85 ? -16.003 4.707 -2.685 1.00 91.31 85 LEU A O 1
ATOM 628 N N . ALA A 1 86 ? -15.399 5.317 -4.760 1.00 93.81 86 ALA A N 1
ATOM 629 C CA . ALA A 1 86 ? -16.632 6.042 -5.067 1.00 93.81 86 ALA A CA 1
ATOM 630 C C . ALA A 1 86 ? -17.870 5.131 -5.131 1.00 93.81 86 ALA A C 1
ATOM 632 O O . ALA A 1 86 ? -18.976 5.566 -4.820 1.00 93.81 86 ALA A O 1
ATOM 633 N N . THR A 1 87 ? -17.690 3.870 -5.531 1.00 94.06 87 THR A N 1
ATOM 634 C CA . THR A 1 87 ? -18.779 2.888 -5.674 1.00 94.06 87 THR A CA 1
ATOM 635 C C . THR A 1 87 ? -18.924 1.948 -4.479 1.00 94.06 87 THR A C 1
ATOM 637 O O . THR A 1 87 ? -19.886 1.183 -4.424 1.00 94.06 87 THR A O 1
ATOM 640 N N . GLY A 1 88 ? -17.992 1.987 -3.523 1.00 90.31 88 GLY A N 1
ATOM 641 C CA . GLY A 1 88 ? -17.942 1.026 -2.421 1.00 90.31 88 GLY A CA 1
ATOM 642 C C . GLY A 1 88 ? -17.638 -0.403 -2.885 1.00 90.31 88 GLY A C 1
ATOM 643 O O . GLY A 1 88 ? -18.109 -1.363 -2.274 1.00 90.31 88 GLY A O 1
ATOM 644 N N . GLU A 1 89 ? -16.889 -0.565 -3.980 1.00 90.31 89 GLU A N 1
ATOM 645 C CA . GLU A 1 89 ? -16.489 -1.880 -4.477 1.00 90.31 89 GLU A CA 1
ATOM 646 C C . GLU A 1 89 ? -15.636 -2.616 -3.436 1.00 90.31 89 GLU A C 1
ATOM 648 O O . GLU A 1 89 ? -14.639 -2.100 -2.929 1.00 90.31 89 GLU A O 1
ATOM 653 N N . GLN A 1 90 ? -15.998 -3.867 -3.150 1.00 89.38 90 GLN A N 1
ATOM 654 C CA . GLN A 1 90 ? -15.229 -4.696 -2.231 1.00 89.38 90 GLN A CA 1
ATOM 655 C C . GLN A 1 90 ? -13.883 -5.105 -2.834 1.00 89.38 90 GLN A C 1
ATOM 657 O O . GLN A 1 90 ? -13.804 -5.637 -3.942 1.00 89.38 90 GLN A O 1
ATOM 662 N N . ILE A 1 91 ? -12.821 -4.943 -2.050 1.00 89.62 91 ILE A N 1
ATOM 663 C CA . ILE A 1 91 ? -11.489 -5.438 -2.392 1.00 89.62 91 ILE A CA 1
ATOM 664 C C . ILE A 1 91 ? -11.416 -6.930 -2.064 1.00 89.62 91 ILE A C 1
ATOM 666 O O . ILE A 1 91 ? -11.487 -7.321 -0.901 1.00 89.62 91 ILE A O 1
ATOM 670 N N . LYS A 1 92 ? -11.257 -7.773 -3.090 1.00 88.56 92 LYS A N 1
ATOM 671 C CA . LYS A 1 92 ? -11.113 -9.230 -2.932 1.00 88.56 92 LYS A CA 1
ATOM 672 C C . LYS A 1 92 ? -9.733 -9.611 -2.409 1.00 88.56 92 LYS A C 1
ATOM 674 O O . LYS A 1 92 ? -9.595 -10.573 -1.656 1.00 88.56 92 LYS A O 1
ATOM 679 N N . LYS A 1 93 ? -8.700 -8.881 -2.833 1.00 88.69 93 LYS A N 1
ATOM 680 C CA . LYS A 1 93 ? -7.308 -9.209 -2.521 1.00 88.69 93 LYS A CA 1
ATOM 681 C C . LYS A 1 93 ? -6.474 -7.947 -2.397 1.00 88.69 93 LYS A C 1
ATOM 683 O O . LYS A 1 93 ? -6.474 -7.123 -3.303 1.00 88.69 93 LYS A O 1
ATOM 688 N N . ALA A 1 94 ? -5.722 -7.841 -1.309 1.00 91.19 94 ALA A N 1
ATOM 689 C CA . ALA A 1 94 ? -4.686 -6.834 -1.136 1.00 91.19 94 ALA A CA 1
ATOM 690 C C . ALA A 1 94 ? -3.487 -7.467 -0.421 1.00 91.19 94 ALA A C 1
ATOM 692 O O . ALA A 1 94 ? -3.529 -7.729 0.779 1.00 91.19 94 ALA A O 1
ATOM 693 N N . ILE A 1 95 ? -2.426 -7.760 -1.171 1.00 92.50 95 ILE A N 1
ATOM 694 C CA . ILE A 1 95 ? -1.188 -8.315 -0.617 1.00 92.50 95 ILE A CA 1
ATOM 695 C C . ILE A 1 95 ? -0.125 -7.230 -0.604 1.00 92.50 95 ILE A C 1
ATOM 697 O O . ILE A 1 95 ? 0.373 -6.851 -1.661 1.00 92.50 95 ILE A O 1
ATOM 701 N N . PHE A 1 96 ? 0.287 -6.807 0.585 1.00 93.00 96 PHE A N 1
ATOM 702 C CA . PHE A 1 96 ? 1.462 -5.966 0.757 1.00 93.00 96 PHE A CA 1
ATOM 703 C C . PHE A 1 96 ? 2.711 -6.833 0.906 1.00 93.00 96 PHE A C 1
ATOM 705 O O . PHE A 1 96 ? 2.738 -7.760 1.716 1.00 93.00 96 PHE A O 1
ATOM 712 N N . LYS A 1 97 ? 3.758 -6.510 0.151 1.00 94.00 97 LYS A N 1
ATOM 713 C CA . LYS A 1 97 ? 5.057 -7.182 0.137 1.00 94.00 97 LYS A CA 1
ATOM 714 C C . LYS A 1 97 ? 6.144 -6.188 0.516 1.00 94.00 97 LYS A C 1
ATOM 716 O O . LYS A 1 97 ? 6.334 -5.173 -0.150 1.00 94.00 97 LYS A O 1
ATOM 721 N N . PHE A 1 98 ? 6.869 -6.491 1.583 1.00 93.69 98 PHE A N 1
ATOM 722 C CA . PHE A 1 98 ? 7.921 -5.640 2.125 1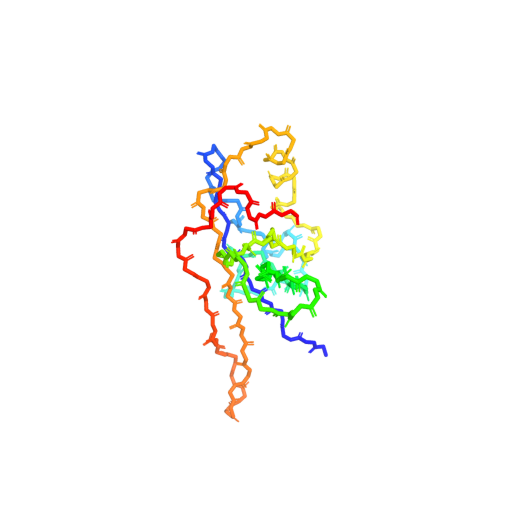.00 93.69 98 PHE A CA 1
ATOM 723 C C . PHE A 1 98 ? 9.273 -6.283 1.889 1.00 93.69 98 PHE A C 1
ATOM 725 O O . PHE A 1 98 ? 9.472 -7.462 2.191 1.00 93.69 98 PHE A O 1
ATOM 732 N N . PHE A 1 99 ? 10.211 -5.490 1.388 1.00 93.31 99 PHE A N 1
ATOM 733 C CA . PHE A 1 99 ? 11.531 -5.953 0.987 1.00 93.31 99 PHE A CA 1
ATOM 734 C C . PHE A 1 99 ? 12.611 -5.391 1.905 1.00 93.31 99 PHE A C 1
ATOM 736 O O . PHE A 1 99 ? 12.487 -4.294 2.452 1.00 93.31 99 PHE A O 1
ATOM 743 N N . ARG A 1 100 ? 13.689 -6.156 2.072 1.00 91.81 100 ARG A N 1
ATOM 744 C CA . ARG A 1 100 ? 14.916 -5.718 2.745 1.00 91.81 100 ARG A CA 1
ATOM 745 C C . ARG A 1 100 ? 16.128 -6.164 1.942 1.00 91.81 100 ARG A C 1
ATOM 747 O O . ARG A 1 100 ? 16.102 -7.209 1.294 1.00 91.81 100 ARG A O 1
ATOM 754 N N . THR A 1 101 ? 17.193 -5.373 1.994 1.00 90.56 101 THR A N 1
ATOM 755 C CA . THR A 1 101 ? 18.479 -5.754 1.408 1.00 90.56 101 THR A CA 1
ATOM 756 C C . THR A 1 101 ? 19.159 -6.772 2.320 1.00 90.56 101 THR A C 1
ATOM 758 O O . THR A 1 101 ? 19.334 -6.523 3.511 1.00 90.56 101 THR A O 1
ATOM 761 N N . SER A 1 102 ? 19.509 -7.932 1.770 1.00 87.19 102 SER A N 1
ATOM 762 C CA . SER A 1 102 ? 20.299 -8.952 2.464 1.00 87.19 102 SER A CA 1
ATOM 763 C C . SER A 1 102 ? 21.757 -8.503 2.612 1.00 87.19 102 SER A C 1
ATOM 765 O O . SER A 1 102 ? 22.218 -7.629 1.882 1.00 87.19 102 SER A O 1
ATOM 767 N N . SER A 1 103 ? 22.527 -9.168 3.478 1.00 86.88 103 SER A N 1
ATOM 768 C CA . SER A 1 103 ? 23.982 -8.956 3.609 1.00 86.88 103 SER A CA 1
ATOM 769 C C . SER A 1 103 ? 24.751 -9.063 2.281 1.00 86.88 103 SER A C 1
ATOM 771 O O . SER A 1 103 ? 25.734 -8.362 2.090 1.00 86.88 103 SER A O 1
ATOM 773 N N . GLY A 1 104 ? 24.276 -9.887 1.341 1.00 86.75 104 GLY A N 1
ATOM 774 C CA . GLY A 1 104 ? 24.831 -10.015 -0.012 1.00 86.75 104 GLY A CA 1
ATOM 775 C C . GLY A 1 104 ? 24.358 -8.959 -1.023 1.00 86.75 104 GLY A C 1
ATOM 776 O O . GLY A 1 104 ? 24.462 -9.201 -2.219 1.00 86.75 104 GLY A O 1
ATOM 777 N N . GLY A 1 105 ? 23.756 -7.846 -0.589 1.00 85.25 105 GLY A N 1
ATOM 778 C CA . GLY A 1 105 ? 23.367 -6.723 -1.459 1.00 85.25 105 GLY A CA 1
ATOM 779 C C . GLY A 1 105 ? 22.101 -6.926 -2.304 1.00 85.25 105 GLY A C 1
ATOM 780 O O . GLY A 1 105 ? 21.648 -5.995 -2.962 1.00 85.25 105 GLY A O 1
ATOM 781 N N . THR A 1 106 ? 21.486 -8.109 -2.266 1.00 86.31 106 THR A N 1
ATOM 782 C CA . THR A 1 106 ? 20.257 -8.418 -3.017 1.00 86.31 106 THR A CA 1
ATOM 783 C C . THR A 1 106 ? 18.999 -8.069 -2.222 1.00 86.31 106 THR A C 1
ATOM 785 O O . THR A 1 106 ? 18.918 -8.333 -1.018 1.00 86.31 106 THR A O 1
ATOM 788 N N . GLN A 1 107 ? 17.997 -7.487 -2.889 1.00 86.81 107 GLN A N 1
ATOM 789 C CA . GLN A 1 107 ? 16.680 -7.271 -2.286 1.00 86.81 107 GLN A CA 1
ATOM 790 C C . GLN A 1 107 ? 15.945 -8.605 -2.166 1.00 86.81 107 GLN A C 1
ATOM 792 O O . GLN A 1 107 ? 15.854 -9.367 -3.124 1.00 86.81 107 GLN A O 1
ATOM 797 N N . ARG A 1 108 ? 15.427 -8.896 -0.972 1.00 89.25 108 ARG A N 1
ATOM 798 C CA . ARG A 1 108 ? 14.638 -10.099 -0.699 1.00 89.25 108 ARG A CA 1
ATOM 799 C C . ARG A 1 108 ? 13.335 -9.732 -0.014 1.00 89.25 108 ARG A C 1
ATOM 801 O O . ARG A 1 108 ? 13.280 -8.789 0.780 1.00 89.25 108 ARG A O 1
ATOM 808 N N . LEU A 1 109 ? 12.293 -10.499 -0.324 1.00 91.44 109 LEU A N 1
ATOM 809 C CA . LEU A 1 109 ? 11.015 -10.410 0.365 1.00 91.44 109 LEU A CA 1
ATOM 810 C C . LEU A 1 109 ? 11.232 -10.746 1.845 1.00 91.44 109 LEU A C 1
ATOM 812 O O . LEU A 1 109 ? 11.679 -11.840 2.179 1.00 91.44 109 LEU A O 1
ATOM 816 N N . PHE A 1 110 ? 10.923 -9.795 2.719 1.00 91.81 110 PHE A N 1
ATOM 817 C CA . PHE A 1 110 ? 11.034 -9.946 4.166 1.00 91.81 110 PHE A CA 1
ATOM 818 C C . PHE A 1 110 ? 9.700 -10.362 4.787 1.00 91.81 110 PHE A C 1
ATOM 820 O O . PHE A 1 110 ? 9.656 -11.259 5.625 1.00 91.81 110 PHE A O 1
ATOM 827 N N . TRP A 1 111 ? 8.607 -9.720 4.373 1.00 90.75 111 TRP A N 1
ATOM 828 C CA . TRP A 1 111 ? 7.272 -9.993 4.900 1.00 90.75 111 TRP A CA 1
ATOM 829 C C . TRP A 1 111 ? 6.209 -9.802 3.819 1.00 90.75 111 TRP A C 1
ATOM 831 O O . TRP A 1 111 ? 6.339 -8.923 2.965 1.00 90.75 111 TRP A O 1
ATOM 841 N N . LYS A 1 112 ? 5.152 -10.616 3.874 1.00 89.69 112 LYS A N 1
ATOM 842 C CA . LYS A 1 112 ? 3.954 -10.480 3.041 1.00 89.69 112 LYS A CA 1
ATOM 843 C C . LYS A 1 112 ? 2.701 -10.553 3.912 1.00 89.69 112 LYS A C 1
ATOM 845 O O . LYS A 1 112 ? 2.657 -11.376 4.828 1.00 89.69 112 LYS A O 1
ATOM 850 N N . SER A 1 113 ? 1.692 -9.734 3.621 1.00 84.56 113 SER A N 1
ATOM 851 C CA . SER A 1 113 ? 0.377 -9.888 4.251 1.00 84.56 113 SER A CA 1
ATOM 852 C C . SER A 1 113 ? -0.323 -11.159 3.750 1.00 84.56 113 SER A C 1
ATOM 854 O O . SER A 1 113 ? -0.018 -11.665 2.668 1.00 84.56 113 SER A O 1
ATOM 856 N N . LEU A 1 114 ? -1.233 -11.702 4.561 1.00 72.44 114 LEU A N 1
ATOM 857 C CA . LEU A 1 114 ? -2.024 -12.884 4.206 1.00 72.44 114 LEU A CA 1
ATOM 858 C C . LEU A 1 114 ? -3.092 -12.543 3.157 1.00 72.44 114 LEU A C 1
ATOM 860 O O . LEU A 1 114 ? -3.546 -11.400 3.069 1.00 72.44 114 LEU A O 1
ATOM 864 N N . ASP A 1 115 ? -3.500 -13.553 2.387 1.00 64.12 115 ASP A N 1
ATOM 865 C CA . ASP A 1 115 ? -4.634 -13.463 1.470 1.00 64.12 115 ASP A CA 1
ATOM 866 C C . ASP A 1 115 ? -5.930 -13.274 2.272 1.00 64.12 115 ASP A C 1
ATOM 868 O O . ASP A 1 115 ? -6.275 -14.103 3.113 1.00 64.12 115 ASP A O 1
ATOM 872 N N . GLY A 1 116 ? -6.630 -12.163 2.031 1.00 57.28 116 GLY A N 1
ATOM 873 C CA . GLY A 1 116 ? -7.866 -11.808 2.733 1.00 57.28 116 GLY A CA 1
ATOM 874 C C . GLY A 1 116 ? -7.714 -10.546 3.573 1.00 57.28 116 GLY A C 1
ATOM 875 O O . GLY A 1 116 ? -7.649 -10.594 4.800 1.00 57.28 116 GLY A O 1
ATOM 876 N N . VAL A 1 117 ? -7.681 -9.394 2.906 1.00 53.12 117 VAL A N 1
ATOM 877 C CA . VAL A 1 117 ? -7.898 -8.115 3.587 1.00 53.12 117 VAL A CA 1
ATOM 878 C C . VAL A 1 117 ? -9.405 -7.945 3.713 1.00 53.12 117 VAL A C 1
ATOM 880 O O . VAL A 1 117 ? -10.126 -8.081 2.727 1.00 53.12 117 VAL A O 1
ATOM 883 N N . SER A 1 118 ? -9.898 -7.731 4.935 1.00 46.50 118 SER A N 1
ATOM 884 C CA . SER A 1 118 ? -11.324 -7.487 5.139 1.00 46.50 118 SER A CA 1
ATOM 885 C C . SER A 1 118 ? -11.744 -6.235 4.350 1.00 46.50 118 SER A C 1
ATOM 887 O O . SER A 1 118 ? -10.961 -5.286 4.255 1.00 46.50 118 SER A O 1
ATOM 889 N N . PRO A 1 119 ? -12.967 -6.193 3.792 1.00 44.66 119 PRO A N 1
ATOM 890 C CA . PRO A 1 119 ? -13.395 -5.140 2.863 1.00 44.66 119 PRO A CA 1
ATOM 891 C C . PRO A 1 119 ? -13.403 -3.715 3.451 1.00 44.66 119 PRO A C 1
ATOM 893 O O . PRO A 1 119 ? -13.588 -2.759 2.712 1.00 44.66 119 PRO A O 1
ATOM 896 N N . TRP A 1 120 ? -13.163 -3.559 4.757 1.00 45.12 120 TRP A N 1
ATOM 897 C CA . TRP A 1 120 ? -13.136 -2.278 5.475 1.00 45.12 120 TRP A CA 1
ATOM 898 C C . TRP A 1 120 ? -11.721 -1.774 5.802 1.00 45.12 120 TRP A C 1
ATOM 900 O O . TRP A 1 120 ? -11.567 -0.780 6.508 1.00 45.12 120 TRP A O 1
ATOM 910 N N . ALA A 1 121 ? -10.678 -2.483 5.361 1.00 47.47 121 ALA A N 1
ATOM 911 C CA . ALA A 1 121 ? -9.322 -2.287 5.861 1.00 47.47 121 ALA A CA 1
ATOM 912 C C . ALA A 1 121 ? -8.399 -1.477 4.938 1.00 47.47 121 ALA A C 1
ATOM 914 O O . ALA A 1 121 ? -7.205 -1.456 5.205 1.00 47.47 121 ALA A O 1
ATOM 915 N N . ILE A 1 122 ? -8.892 -0.801 3.897 1.00 52.47 122 ILE A N 1
ATOM 916 C CA . ILE A 1 122 ? -8.064 0.076 3.052 1.00 52.47 122 ILE A CA 1
ATOM 917 C C . ILE A 1 122 ? -8.753 1.435 2.931 1.00 52.47 122 ILE A C 1
ATOM 919 O O . ILE A 1 122 ? -9.838 1.513 2.361 1.00 52.47 122 ILE A O 1
ATOM 923 N N . ILE A 1 123 ? -8.133 2.468 3.510 1.00 45.03 123 ILE A N 1
ATOM 924 C CA . ILE A 1 123 ? -8.574 3.874 3.479 1.00 45.03 123 ILE A CA 1
ATOM 925 C C . ILE A 1 123 ? -7.446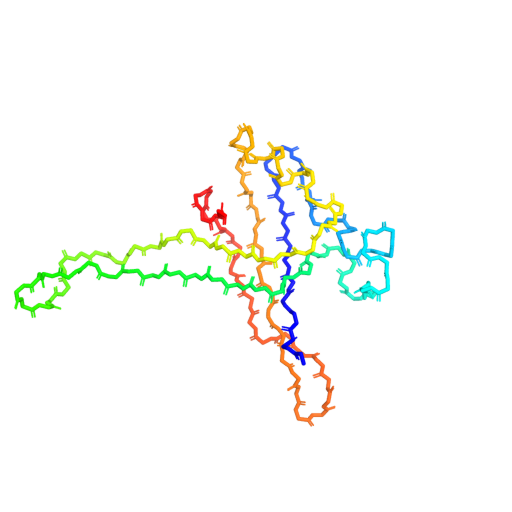 4.720 2.902 1.00 45.03 123 ILE A C 1
ATOM 927 O O . ILE A 1 123 ? -6.326 4.654 3.472 1.00 45.03 123 ILE A O 1
#

pLDDT: mean 88.15, std 11.57, range [44.66, 96.31]

Secondary structure (DSSP, 8-state):
-PPPEEEEEEETTTEETTTTTTSHHHHGGG--GGGTTSEEEEEEE--EE--B-TTT--B-S--EEPPBEEEE-S-THHHHHHHHHHHT--EEEEEEEEEEE-TTS-EEEEEEPPS---TT-B-

Sequence (123 aa):
MPIPAYLTLSGANQGDMSSGASGADSIGTLSKSDHENEIQVQAFKMNIVVPKDPQSGQPTGRRIHTGITFTKVMDKSSPMIMQALATGEQIKKAIFKFFRTSSGGTQRLFWKSLDGVSPWAII